Protein AF-A0A379T7H2-F1 (afdb_monomer)

Solvent-accessible surface area (backbone atoms only — not comparable to full-atom values): 5037 Å² total; per-residue (Å²): 144,58,79,64,72,81,72,51,96,65,94,83,78,87,78,90,64,96,57,85,53,50,70,49,72,58,90,96,44,75,48,80,47,44,61,64,63,51,49,54,52,51,52,51,55,51,50,55,56,61,68,69,50,55,66,68,60,52,52,53,49,52,52,52,52,50,52,51,50,52,55,49,53,54,57,63,70,77,105

pLDDT: mean 75.65, std 13.4, range [45.69, 93.06]

Sequence (79 aa):
MVLLMENWPGTFNLKYHQEQRFIMSCGDQIAEFSPEQFVETAVGVIKHHLDELPQDCRTISDNAINSLIDEWQTKTQTS

Mean predicted aligned error: 14.14 Å

Radius of gyration: 23.33 Å; Cα contacts (8 Å, |Δi|>4): 24; chains: 1; bounding box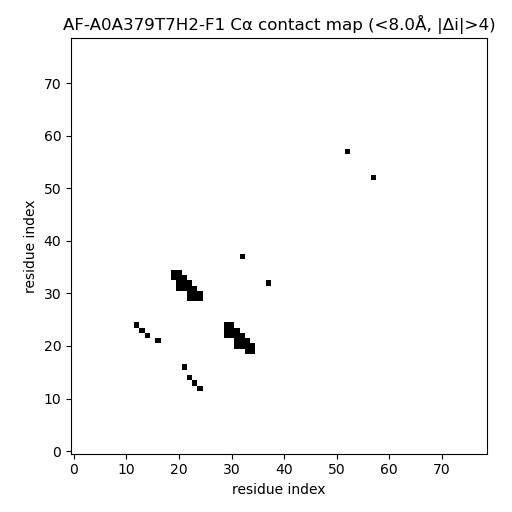: 54×27×59 Å

Nearest PDB structures (foldseek):
  7ldf-assembly1_A  TM=4.406E-01  e=2.160E+00  synthetic construct
  1fxk-assembly1_B  TM=3.696E-01  e=6.975E+00  Methanothermobacter thermautotrophicus
  2zqm-assembly1_A  TM=4.213E-01  e=9.660E+00  Thermococcus sp. JCM 11816

Organism: NCBI:txid59203

Secondary structure (DSSP, 8-state):
--TTTSS--S-------SSS-EEEEETTEEEEE-HHHHHHHHHHHHHHHHHTS-HHHHHHHHHHHHHHHHHHHHHHH--

Structure (mmCIF, N/CA/C/O backbone):
data_AF-A0A379T7H2-F1
#
_entry.id   AF-A0A379T7H2-F1
#
loop_
_atom_site.group_PDB
_atom_site.id
_atom_site.type_symbol
_atom_site.label_atom_id
_atom_site.label_alt_id
_atom_site.label_comp_id
_atom_site.label_asym_id
_atom_site.label_entity_id
_atom_site.label_seq_id
_atom_site.pdbx_PDB_ins_code
_atom_site.Cartn_x
_atom_site.Cartn_y
_atom_site.Cartn_z
_atom_site.occupancy
_atom_site.B_iso_or_equiv
_atom_site.auth_seq_id
_atom_site.auth_comp_id
_atom_site.auth_asym_id
_atom_site.auth_atom_id
_atom_site.pdbx_PDB_model_num
ATOM 1 N N . MET A 1 1 ? 28.029 3.565 2.296 1.00 45.69 1 MET A N 1
ATOM 2 C CA . MET A 1 1 ? 27.506 3.465 0.917 1.00 45.69 1 MET A CA 1
ATOM 3 C C . MET A 1 1 ? 28.675 3.246 -0.057 1.00 45.69 1 MET A C 1
ATOM 5 O O . MET A 1 1 ? 28.904 4.067 -0.925 1.00 45.69 1 MET A O 1
ATOM 9 N N . VAL A 1 2 ? 29.473 2.185 0.143 1.00 48.97 2 VAL A N 1
ATOM 10 C CA . VAL A 1 2 ? 30.764 1.977 -0.566 1.00 48.97 2 VAL A CA 1
ATOM 11 C C . VAL A 1 2 ? 30.780 0.661 -1.362 1.00 48.97 2 VAL A C 1
ATOM 13 O O . VAL A 1 2 ? 31.324 0.606 -2.456 1.00 48.97 2 VAL A O 1
ATOM 16 N N . LEU A 1 3 ? 30.058 -0.365 -0.896 1.00 51.59 3 LEU A N 1
ATOM 17 C CA . LEU A 1 3 ? 30.115 -1.729 -1.448 1.00 51.59 3 LEU A CA 1
ATOM 18 C C . LEU A 1 3 ? 29.566 -1.896 -2.880 1.00 51.59 3 LEU A C 1
ATOM 20 O O . LEU A 1 3 ? 29.957 -2.833 -3.573 1.00 51.59 3 LEU A O 1
ATOM 24 N N . LEU A 1 4 ? 28.668 -1.012 -3.333 1.00 52.47 4 LEU A N 1
ATOM 25 C CA . LEU A 1 4 ? 28.068 -1.092 -4.675 1.00 52.47 4 LEU A CA 1
ATOM 26 C C . LEU A 1 4 ? 28.949 -0.467 -5.766 1.00 52.47 4 LEU A C 1
ATOM 28 O O . LEU A 1 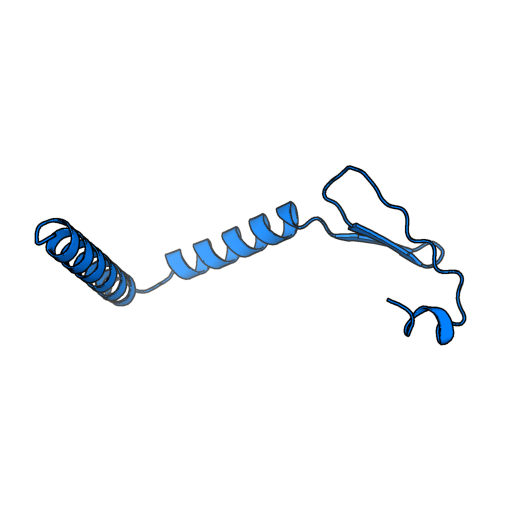4 ? 28.948 -0.961 -6.888 1.00 52.47 4 LEU A O 1
ATOM 32 N N . MET A 1 5 ? 29.723 0.580 -5.453 1.00 54.19 5 MET A N 1
ATOM 33 C CA . MET A 1 5 ? 30.595 1.228 -6.445 1.00 54.19 5 MET A CA 1
ATOM 34 C C . MET A 1 5 ? 31.824 0.381 -6.779 1.00 54.19 5 MET A C 1
ATOM 36 O O . MET A 1 5 ? 32.286 0.413 -7.912 1.00 54.19 5 MET A O 1
ATOM 40 N N . GLU A 1 6 ? 32.334 -0.399 -5.824 1.00 58.88 6 GLU A N 1
ATOM 41 C CA . GLU A 1 6 ? 33.540 -1.215 -6.027 1.00 58.88 6 GLU A CA 1
ATOM 42 C C . GLU A 1 6 ? 33.307 -2.436 -6.933 1.00 58.88 6 GLU A C 1
ATOM 44 O O . GLU A 1 6 ? 34.263 -2.990 -7.465 1.00 58.88 6 GLU A O 1
ATOM 49 N N . ASN A 1 7 ? 32.048 -2.844 -7.141 1.00 60.00 7 ASN A N 1
ATOM 50 C CA . ASN A 1 7 ? 31.704 -4.095 -7.826 1.00 60.00 7 ASN A CA 1
ATOM 51 C C . ASN A 1 7 ? 30.828 -3.913 -9.080 1.00 60.00 7 ASN A C 1
ATOM 53 O O . ASN A 1 7 ? 30.431 -4.910 -9.685 1.00 60.00 7 ASN A O 1
ATOM 57 N N . TRP A 1 8 ? 30.498 -2.679 -9.484 1.00 66.88 8 TRP A N 1
ATOM 58 C CA . TRP A 1 8 ? 29.620 -2.433 -10.634 1.00 66.88 8 TRP A CA 1
ATOM 59 C C . TRP A 1 8 ? 30.415 -2.043 -11.896 1.00 66.88 8 TRP A C 1
ATOM 61 O O . TRP A 1 8 ? 31.026 -0.976 -11.920 1.00 66.88 8 TRP A O 1
ATOM 71 N N . PRO A 1 9 ? 30.396 -2.852 -12.974 1.00 61.41 9 PRO A N 1
ATOM 72 C CA . PRO A 1 9 ? 31.225 -2.623 -14.165 1.00 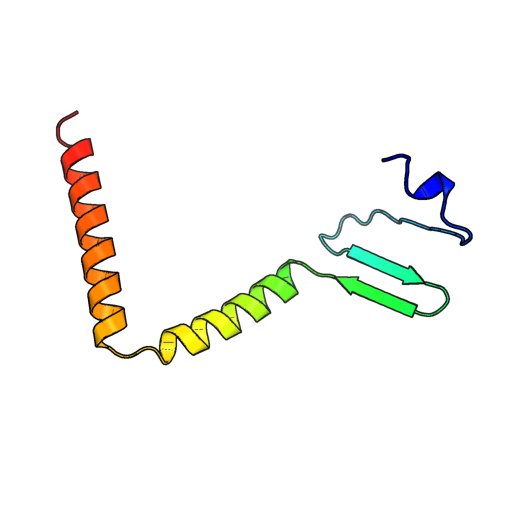61.41 9 PRO A CA 1
ATOM 73 C C . PRO A 1 9 ? 30.681 -1.550 -15.132 1.00 61.41 9 PRO A C 1
ATOM 75 O O . PRO A 1 9 ? 31.294 -1.299 -16.167 1.00 61.41 9 PRO A O 1
ATOM 78 N N . GLY A 1 10 ? 29.528 -0.933 -14.840 1.00 64.12 10 GLY A N 1
ATOM 79 C CA . GLY A 1 10 ? 28.881 0.073 -15.695 1.00 64.12 10 GLY A CA 1
ATOM 80 C C . GLY A 1 10 ? 29.011 1.515 -15.186 1.00 64.12 10 GLY A C 1
ATOM 81 O O . GLY A 1 10 ? 29.249 1.761 -14.007 1.00 64.12 10 GLY A O 1
ATOM 82 N N . THR A 1 11 ? 28.799 2.499 -16.066 1.00 58.97 11 THR A N 1
ATOM 83 C CA . THR A 1 11 ? 28.760 3.921 -15.686 1.00 58.97 11 THR A CA 1
ATOM 84 C C . THR A 1 11 ? 27.484 4.222 -14.892 1.00 58.97 11 THR A C 1
ATOM 86 O O . THR A 1 11 ? 26.400 4.327 -15.461 1.00 58.97 11 THR A O 1
ATOM 89 N N . PHE A 1 12 ? 27.597 4.350 -13.569 1.00 60.09 12 PHE A N 1
ATOM 90 C CA . PHE A 1 12 ? 26.481 4.711 -12.693 1.00 60.09 12 PHE A CA 1
ATOM 91 C C . PHE A 1 12 ? 26.405 6.236 -12.522 1.00 60.09 12 PHE A C 1
ATOM 93 O O . PHE A 1 12 ? 27.320 6.848 -11.976 1.00 60.09 12 PHE A O 1
ATOM 100 N N . ASN A 1 13 ? 25.313 6.852 -12.985 1.00 58.88 13 ASN A N 1
ATOM 101 C CA . ASN A 1 13 ? 25.040 8.279 -12.803 1.00 58.88 13 ASN A CA 1
ATOM 102 C C . ASN A 1 13 ? 23.814 8.461 -11.903 1.00 58.88 13 ASN A C 1
ATOM 104 O O . ASN A 1 13 ? 22.682 8.290 -12.353 1.00 58.88 13 ASN A O 1
ATOM 108 N N . LEU A 1 14 ? 24.036 8.843 -10.645 1.00 60.66 14 LEU A N 1
ATOM 109 C CA . LEU A 1 14 ? 22.967 9.241 -9.731 1.00 60.66 14 LEU A CA 1
ATOM 110 C C . LEU A 1 14 ? 22.810 10.763 -9.780 1.00 60.66 14 LEU A C 1
ATOM 112 O O . LEU A 1 14 ? 23.700 11.492 -9.341 1.00 60.66 14 LEU A O 1
ATOM 116 N N . LYS A 1 15 ? 21.693 11.253 -10.323 1.00 61.16 15 LYS A N 1
ATOM 117 C CA . LYS A 1 15 ? 21.347 12.681 -10.301 1.00 61.16 15 LYS A CA 1
ATOM 118 C C . LYS A 1 15 ? 20.340 12.936 -9.187 1.00 61.16 15 LYS A C 1
ATOM 120 O O . LYS A 1 15 ? 19.297 12.293 -9.136 1.00 61.16 15 LYS A O 1
ATOM 125 N N . TYR A 1 16 ? 20.664 13.868 -8.296 1.00 55.03 16 TYR A N 1
ATOM 126 C CA . TYR A 1 16 ? 19.757 14.295 -7.237 1.00 55.03 16 TYR A CA 1
ATOM 127 C C . TYR A 1 16 ? 18.860 15.414 -7.774 1.00 55.03 16 TYR A C 1
ATOM 129 O O . TYR A 1 16 ? 19.358 16.463 -8.185 1.00 55.03 16 TYR A O 1
ATOM 137 N N . HIS A 1 17 ? 17.551 15.182 -7.798 1.00 63.91 17 HIS A N 1
ATOM 138 C CA . HIS A 1 17 ? 16.550 16.171 -8.192 1.00 63.91 17 HIS A CA 1
ATOM 139 C C . HIS A 1 17 ? 15.831 16.689 -6.939 1.00 63.91 17 HIS A C 1
ATOM 141 O O . HIS A 1 17 ? 15.729 15.979 -5.944 1.00 63.91 17 HIS A O 1
ATOM 147 N N . GLN A 1 18 ? 15.365 17.941 -6.963 1.00 64.44 18 GLN A N 1
ATOM 148 C CA . GLN A 1 18 ? 14.606 18.517 -5.838 1.00 64.44 18 GLN A CA 1
ATOM 149 C C . GLN A 1 18 ? 13.153 18.025 -5.772 1.00 64.44 18 GLN A C 1
ATOM 151 O O . GLN A 1 18 ? 12.460 18.260 -4.788 1.00 64.44 18 GLN A O 1
ATOM 156 N N . GLU A 1 19 ? 12.689 17.351 -6.817 1.00 65.19 19 GLU A N 1
ATOM 157 C CA . GLU A 1 19 ? 11.378 16.718 -6.863 1.00 65.19 19 GLU A CA 1
ATOM 158 C C . GLU A 1 19 ? 11.411 15.401 -6.076 1.00 65.19 19 GLU A C 1
ATOM 160 O O . GLU A 1 19 ? 12.421 14.697 -6.097 1.00 65.19 19 GLU A O 1
ATOM 165 N N . GLN A 1 20 ? 10.311 15.026 -5.412 1.00 64.50 20 GLN A N 1
ATOM 166 C CA . GLN A 1 20 ? 10.193 13.747 -4.691 1.00 64.50 20 GLN A CA 1
ATOM 167 C C . GLN A 1 20 ? 10.008 12.560 -5.655 1.00 64.50 20 GLN A C 1
ATOM 169 O O . GLN A 1 20 ? 9.096 11.753 -5.513 1.00 64.50 20 GLN A O 1
ATOM 174 N N . ARG A 1 21 ? 10.848 12.471 -6.685 1.00 65.62 21 ARG A N 1
ATOM 175 C CA . ARG A 1 21 ? 10.786 11.455 -7.735 1.00 65.62 21 ARG A CA 1
ATOM 176 C C . ARG A 1 21 ? 12.175 10.876 -7.934 1.00 65.62 21 ARG A C 1
ATOM 178 O O . ARG A 1 21 ? 13.159 11.604 -8.046 1.00 65.62 21 ARG A O 1
ATOM 185 N N . PHE A 1 22 ? 12.257 9.556 -7.967 1.00 68.31 22 PHE A N 1
ATOM 186 C CA . PHE A 1 22 ? 13.500 8.839 -8.187 1.00 68.31 22 PHE A CA 1
ATOM 187 C C . PHE A 1 22 ? 13.565 8.434 -9.653 1.00 68.31 22 PHE A C 1
ATOM 189 O O . PHE A 1 22 ? 12.709 7.698 -10.136 1.00 68.31 22 PHE A O 1
ATOM 196 N N . ILE A 1 23 ? 14.582 8.916 -10.362 1.00 69.69 23 ILE A N 1
ATOM 197 C CA . ILE A 1 23 ? 14.805 8.575 -11.766 1.00 69.69 23 ILE A CA 1
ATOM 198 C C . ILE A 1 23 ? 16.030 7.668 -11.841 1.00 69.69 23 ILE A C 1
ATOM 200 O O . ILE A 1 23 ? 17.135 8.063 -11.466 1.00 69.69 23 ILE A O 1
ATOM 204 N N . MET A 1 24 ? 15.836 6.450 -12.336 1.00 65.94 24 MET A N 1
ATOM 205 C CA . MET A 1 24 ? 16.904 5.512 -12.660 1.00 65.94 24 MET A CA 1
ATOM 206 C C . MET A 1 24 ? 17.097 5.489 -14.177 1.00 65.94 24 MET A C 1
ATOM 208 O O . MET A 1 24 ? 16.127 5.382 -14.921 1.00 65.94 24 MET A O 1
ATOM 212 N N . SER A 1 25 ? 18.345 5.576 -14.641 1.00 69.88 25 SER A N 1
ATOM 213 C CA . SER A 1 25 ? 18.675 5.465 -16.067 1.00 69.88 25 SER A CA 1
ATOM 214 C C . SER A 1 25 ? 19.693 4.352 -16.314 1.00 69.88 25 SER A C 1
ATOM 216 O O . SER A 1 25 ? 20.654 4.207 -15.557 1.00 69.88 25 SER A O 1
ATOM 218 N N . CYS A 1 26 ? 19.472 3.551 -17.357 1.00 67.12 26 CYS A N 1
ATOM 219 C CA . CYS A 1 26 ? 20.370 2.493 -17.816 1.00 67.12 26 CYS A CA 1
ATOM 220 C C . CYS A 1 26 ? 20.423 2.502 -19.352 1.00 67.12 26 CYS A C 1
ATOM 222 O O . CYS A 1 26 ? 19.503 2.026 -20.015 1.00 67.12 26 CYS A O 1
ATOM 224 N N . GLY A 1 27 ? 21.485 3.081 -19.924 1.00 76.69 27 GLY A N 1
ATOM 225 C CA . GLY A 1 27 ? 21.551 3.335 -21.368 1.00 76.69 27 GLY A CA 1
ATOM 226 C C . GLY A 1 27 ? 20.401 4.243 -21.809 1.00 76.69 27 GLY A C 1
ATOM 227 O O . GLY A 1 27 ? 20.224 5.321 -21.246 1.00 76.69 27 GLY A O 1
ATOM 228 N N . ASP A 1 28 ? 19.592 3.767 -22.754 1.00 75.88 28 ASP A N 1
ATOM 229 C CA . ASP A 1 28 ? 18.404 4.474 -23.254 1.00 75.88 28 ASP A CA 1
ATOM 230 C C . ASP A 1 28 ? 17.134 4.203 -22.423 1.00 75.88 28 ASP A C 1
ATOM 232 O O . ASP A 1 28 ? 16.056 4.705 -22.741 1.00 75.88 28 ASP A O 1
ATOM 236 N N . GLN A 1 29 ? 17.227 3.393 -21.364 1.00 62.53 29 GLN A N 1
ATOM 237 C CA . GLN A 1 29 ? 16.092 3.081 -20.498 1.00 62.53 29 GLN A CA 1
ATOM 238 C C . GLN A 1 29 ? 16.023 4.059 -19.333 1.00 62.53 29 GLN A C 1
ATOM 240 O O . GLN A 1 29 ? 17.010 4.275 -18.628 1.00 62.53 29 GLN A O 1
ATOM 245 N N . ILE A 1 30 ? 14.832 4.606 -19.102 1.00 75.69 30 ILE A N 1
ATOM 246 C CA . ILE A 1 30 ? 14.527 5.462 -17.959 1.00 75.69 30 ILE A CA 1
ATOM 247 C C . ILE A 1 30 ? 13.378 4.815 -17.192 1.00 75.69 30 ILE A C 1
ATOM 249 O O . ILE A 1 30 ? 12.330 4.526 -17.765 1.00 75.69 30 ILE A O 1
ATOM 253 N N . ALA A 1 31 ? 13.586 4.591 -15.899 1.00 73.25 31 ALA A N 1
ATOM 254 C CA . ALA A 1 31 ? 12.553 4.179 -14.965 1.00 73.25 31 ALA A CA 1
ATOM 255 C C . ALA A 1 31 ? 12.318 5.308 -13.959 1.00 73.25 31 ALA A C 1
ATOM 257 O O . ALA A 1 31 ? 13.260 5.800 -13.333 1.00 73.25 31 ALA A O 1
ATOM 258 N N . GLU A 1 32 ? 11.061 5.712 -13.810 1.00 73.81 32 GLU A N 1
ATOM 259 C CA . GLU A 1 32 ? 10.630 6.719 -12.846 1.00 73.81 32 GLU A CA 1
ATOM 260 C C . GLU A 1 32 ? 9.881 6.032 -11.705 1.00 73.81 32 GLU A C 1
ATOM 262 O O . GLU A 1 32 ? 8.971 5.233 -11.927 1.00 73.81 32 GLU A O 1
ATOM 267 N N . PHE A 1 33 ? 10.271 6.348 -10.476 1.00 77.31 33 PHE A N 1
ATOM 268 C CA . PHE A 1 33 ? 9.557 5.962 -9.274 1.00 77.31 33 PHE A CA 1
ATOM 269 C C . PHE A 1 33 ? 9.100 7.221 -8.540 1.00 77.31 33 PHE A C 1
ATOM 271 O O . PHE A 1 33 ? 9.912 7.980 -8.007 1.00 77.31 33 PHE A O 1
ATOM 278 N N . SER A 1 34 ? 7.785 7.427 -8.506 1.00 80.00 34 SER A N 1
ATOM 279 C CA . SER A 1 34 ? 7.136 8.454 -7.697 1.00 80.00 34 SER A CA 1
ATOM 280 C C . SER A 1 34 ? 6.448 7.783 -6.502 1.00 80.00 34 SER A C 1
ATOM 282 O O . SER A 1 34 ? 5.479 7.041 -6.701 1.00 80.00 34 SER A O 1
ATOM 284 N N . PRO A 1 35 ? 6.923 8.012 -5.262 1.00 74.94 35 PRO A N 1
ATOM 285 C CA . PRO A 1 35 ? 6.288 7.478 -4.062 1.00 74.94 35 PRO A CA 1
ATOM 286 C C . PRO A 1 35 ? 4.819 7.888 -3.950 1.00 74.94 35 PRO A C 1
ATOM 288 O O . PRO A 1 35 ? 3.996 7.071 -3.555 1.00 74.94 35 PRO A O 1
A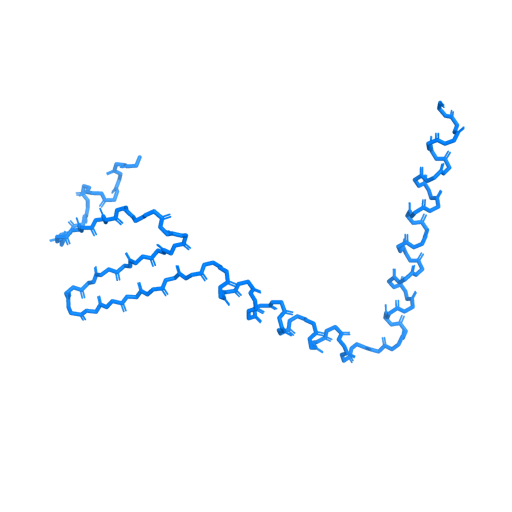TOM 291 N N . GLU A 1 36 ? 4.477 9.119 -4.337 1.00 80.50 36 GLU A N 1
ATOM 292 C CA . GLU A 1 36 ? 3.104 9.632 -4.286 1.00 80.50 36 GLU A CA 1
ATOM 293 C C . GLU A 1 36 ? 2.177 8.819 -5.195 1.00 80.50 36 GLU A C 1
ATOM 295 O O . GLU A 1 36 ? 1.162 8.302 -4.735 1.00 80.50 36 GLU A O 1
ATOM 300 N N . GLN A 1 37 ? 2.576 8.597 -6.451 1.00 77.00 37 GLN A N 1
ATOM 301 C CA . GLN A 1 37 ? 1.792 7.801 -7.406 1.00 77.00 37 GLN A CA 1
ATOM 302 C C . GLN A 1 37 ? 1.661 6.337 -6.968 1.00 77.00 37 GLN A C 1
ATOM 304 O O . GLN A 1 37 ? 0.608 5.715 -7.138 1.00 77.00 37 GLN A O 1
ATOM 309 N N . PHE A 1 38 ? 2.723 5.778 -6.383 1.00 80.75 38 PHE A N 1
ATOM 310 C CA . PHE A 1 38 ? 2.694 4.427 -5.833 1.00 80.75 38 PHE A CA 1
ATOM 311 C C . PHE A 1 38 ? 1.719 4.323 -4.652 1.00 80.75 38 PHE A C 1
ATOM 313 O O . PHE A 1 38 ? 0.897 3.406 -4.610 1.00 80.75 38 PHE A O 1
ATOM 320 N N . VAL A 1 39 ? 1.778 5.274 -3.715 1.00 84.12 39 VAL A N 1
ATOM 321 C CA . VAL A 1 39 ? 0.899 5.318 -2.540 1.00 84.12 39 VAL A CA 1
ATOM 322 C C . VAL A 1 39 ? -0.553 5.528 -2.955 1.00 84.12 39 VAL A C 1
ATOM 324 O O . VAL A 1 39 ? -1.409 4.793 -2.478 1.00 84.12 39 VAL A O 1
ATOM 327 N N . GLU A 1 40 ? -0.850 6.456 -3.866 1.00 85.19 40 GLU A N 1
ATOM 328 C CA . GLU A 1 40 ? -2.214 6.677 -4.363 1.00 85.19 40 GLU A CA 1
ATOM 329 C C . GLU A 1 40 ? -2.811 5.408 -4.977 1.00 85.19 40 GLU A C 1
ATOM 331 O O . GLU A 1 40 ? -3.936 5.020 -4.648 1.00 85.19 40 GLU A O 1
ATOM 336 N N . THR A 1 41 ? -2.031 4.716 -5.810 1.00 83.62 41 THR A N 1
ATOM 337 C CA . THR A 1 41 ? -2.453 3.462 -6.444 1.00 83.62 41 THR A CA 1
ATOM 338 C C . THR A 1 41 ? -2.707 2.374 -5.400 1.00 83.62 41 THR A C 1
ATOM 340 O O . THR A 1 41 ? -3.762 1.737 -5.407 1.00 83.62 41 THR A O 1
ATOM 343 N N . ALA A 1 42 ? -1.772 2.180 -4.465 1.00 83.88 42 ALA A N 1
ATOM 344 C CA . ALA A 1 42 ? -1.907 1.187 -3.402 1.00 83.88 42 ALA A CA 1
ATOM 345 C C . ALA A 1 42 ? -3.116 1.480 -2.500 1.00 83.88 42 ALA A C 1
ATOM 347 O O . ALA A 1 42 ? -3.886 0.575 -2.183 1.00 83.88 42 ALA A O 1
ATOM 348 N N . VAL A 1 43 ? -3.329 2.747 -2.137 1.00 87.44 43 VAL A N 1
ATOM 349 C CA . VAL A 1 43 ? -4.480 3.188 -1.341 1.00 87.44 43 VAL A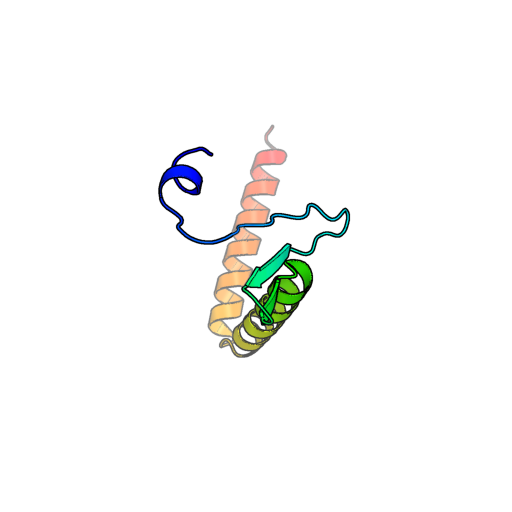 CA 1
ATOM 350 C C . VAL A 1 43 ? -5.787 2.921 -2.080 1.00 87.44 43 VAL A C 1
ATOM 352 O O . VAL A 1 43 ? -6.739 2.460 -1.454 1.00 87.44 43 VAL A O 1
ATOM 355 N N . GLY A 1 44 ? -5.846 3.167 -3.391 1.00 86.56 44 GLY A N 1
ATOM 356 C CA . GLY A 1 44 ? -7.025 2.868 -4.204 1.00 86.56 44 GLY A CA 1
ATOM 357 C C . GLY A 1 44 ? -7.393 1.382 -4.180 1.00 86.56 44 GLY A C 1
ATOM 358 O O . GLY A 1 44 ? -8.538 1.037 -3.894 1.00 86.56 44 GLY A O 1
ATOM 359 N N . VAL A 1 45 ? -6.410 0.504 -4.402 1.00 87.75 45 VAL A N 1
ATOM 360 C CA . VAL A 1 45 ? -6.604 -0.958 -4.381 1.00 87.75 45 VAL A CA 1
ATOM 361 C C . VAL A 1 45 ? -7.023 -1.448 -2.995 1.00 87.75 45 VAL A C 1
ATOM 363 O O . VAL A 1 45 ? -7.961 -2.231 -2.868 1.00 87.75 45 VAL A O 1
ATOM 366 N N . ILE A 1 46 ? -6.366 -0.960 -1.941 1.00 87.44 46 ILE A N 1
ATOM 367 C CA . ILE A 1 46 ? -6.699 -1.335 -0.564 1.00 87.44 46 ILE A CA 1
ATOM 368 C C . ILE A 1 46 ? -8.120 -0.887 -0.218 1.00 87.44 46 ILE A C 1
ATOM 370 O O . ILE A 1 46 ? -8.888 -1.687 0.307 1.00 87.44 46 ILE A O 1
ATOM 374 N N . LYS A 1 47 ? -8.498 0.358 -0.540 1.00 86.81 47 LYS A N 1
ATOM 375 C CA . LYS A 1 47 ? -9.858 0.864 -0.299 1.00 86.81 47 LYS A CA 1
ATOM 376 C C . LYS A 1 47 ? -10.907 0.015 -1.002 1.00 86.81 47 LYS A C 1
ATOM 378 O O . LYS A 1 47 ? -11.875 -0.368 -0.363 1.00 86.81 47 LYS A O 1
ATOM 383 N N . HIS A 1 48 ? -10.680 -0.330 -2.267 1.00 87.69 48 HIS A N 1
ATOM 384 C CA . HIS A 1 48 ? -11.601 -1.173 -3.021 1.00 87.69 48 HIS A CA 1
ATOM 385 C C . HIS A 1 48 ? -11.845 -2.523 -2.332 1.00 87.69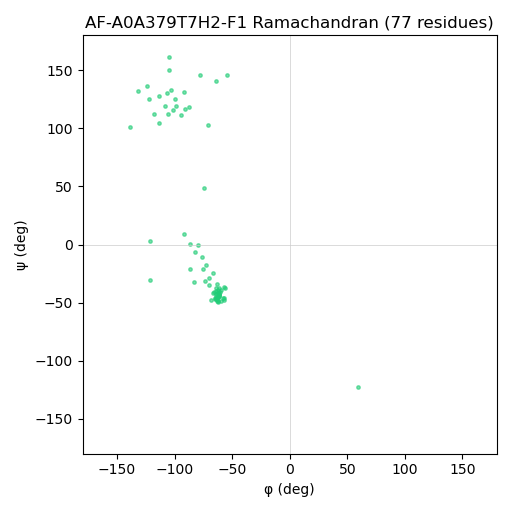 48 HIS A C 1
ATOM 387 O O . HIS A 1 48 ? -12.993 -2.899 -2.116 1.00 87.69 48 HIS A O 1
ATOM 393 N N . HIS A 1 49 ? -10.788 -3.211 -1.898 1.00 85.44 49 HIS A N 1
ATOM 394 C CA . HIS A 1 49 ? -10.937 -4.491 -1.200 1.00 85.44 49 HIS A CA 1
ATOM 395 C C . HIS A 1 49 ? -11.532 -4.359 0.203 1.00 85.44 49 HIS A C 1
ATOM 397 O O . HIS A 1 49 ? -12.288 -5.229 0.627 1.00 85.44 49 HIS A O 1
ATOM 403 N N . LEU A 1 50 ? -11.220 -3.279 0.924 1.00 83.50 50 LEU A N 1
ATOM 404 C CA . LEU A 1 50 ? -11.886 -2.969 2.190 1.00 83.50 50 LEU A CA 1
ATOM 405 C C . LEU A 1 50 ? -13.382 -2.712 1.976 1.00 83.50 50 LEU A C 1
ATOM 407 O O . LEU A 1 50 ? -14.193 -3.089 2.823 1.00 83.50 50 LEU A O 1
ATOM 411 N N . ASP A 1 51 ? -13.753 -2.120 0.840 1.00 84.62 51 ASP A N 1
ATOM 412 C CA . ASP A 1 51 ? -15.145 -1.858 0.511 1.00 84.62 51 ASP A CA 1
ATOM 413 C C . ASP A 1 51 ? -15.941 -3.139 0.207 1.00 84.62 51 ASP A C 1
ATOM 415 O O . ASP A 1 51 ? -17.135 -3.221 0.501 1.00 84.62 51 ASP A O 1
ATOM 419 N N . GLU A 1 52 ? -15.276 -4.175 -0.290 1.00 88.62 52 GLU A N 1
ATOM 420 C CA . GLU A 1 52 ? -15.872 -5.486 -0.562 1.00 88.62 52 GLU A CA 1
ATOM 421 C C . GLU A 1 52 ? -15.980 -6.389 0.677 1.00 88.62 52 GLU A C 1
ATOM 423 O O . GLU A 1 52 ? -16.581 -7.464 0.607 1.00 88.62 52 GLU A O 1
ATOM 428 N N . LEU A 1 53 ? -15.416 -5.982 1.821 1.00 87.31 53 LEU A N 1
ATOM 429 C CA . LEU A 1 53 ? -15.454 -6.805 3.026 1.00 87.31 53 LEU A CA 1
ATOM 430 C C . LEU A 1 53 ? -16.891 -7.016 3.531 1.00 87.31 53 LEU A C 1
ATOM 432 O O . LEU A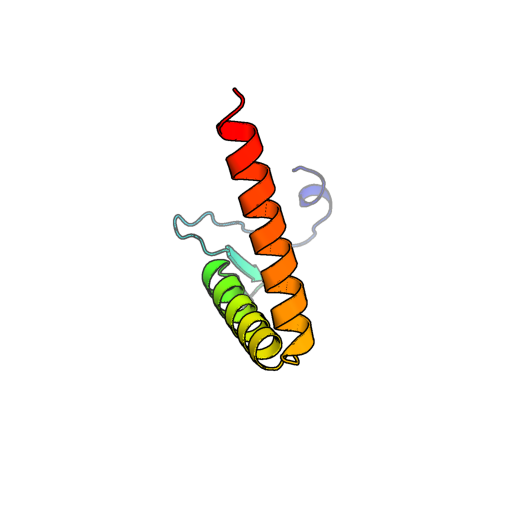 1 53 ? -17.677 -6.060 3.577 1.00 87.31 53 LEU A O 1
ATOM 436 N N . PRO A 1 54 ? -17.216 -8.236 4.006 1.00 91.00 54 PRO A N 1
ATOM 437 C CA . PRO A 1 54 ? -18.492 -8.518 4.646 1.00 91.00 54 PRO A CA 1
ATOM 438 C C . PRO A 1 54 ? -18.779 -7.569 5.809 1.00 91.00 54 PRO A C 1
ATOM 440 O O . PRO A 1 54 ? -17.879 -7.188 6.564 1.00 91.00 54 PRO A O 1
ATOM 443 N N . GLN A 1 55 ? -20.059 -7.246 5.994 1.00 86.25 55 GLN A N 1
ATOM 444 C CA . GLN A 1 55 ? -20.500 -6.329 7.044 1.00 86.25 55 GLN A CA 1
ATOM 445 C C . GLN A 1 55 ? -20.061 -6.787 8.442 1.00 86.25 55 GLN A C 1
ATOM 447 O O . GLN A 1 55 ? -19.650 -5.959 9.249 1.00 86.25 55 GLN A O 1
ATOM 452 N N . ASP A 1 56 ? -20.050 -8.096 8.698 1.00 88.81 56 ASP A N 1
ATOM 453 C CA . ASP A 1 56 ? -19.607 -8.667 9.973 1.00 88.81 56 ASP A CA 1
ATOM 454 C C . ASP A 1 56 ? -18.145 -8.308 10.289 1.00 88.81 56 ASP A C 1
ATOM 456 O O . ASP A 1 56 ? -17.814 -7.967 11.424 1.00 88.81 56 ASP A O 1
ATOM 460 N N . CYS A 1 57 ? -17.268 -8.311 9.278 1.00 86.25 57 CYS A N 1
ATOM 461 C CA . CYS A 1 57 ? -15.870 -7.910 9.435 1.00 86.25 57 CYS A CA 1
ATOM 462 C C . CYS A 1 57 ? -15.748 -6.419 9.771 1.00 86.25 57 CYS A C 1
ATOM 464 O O . CYS A 1 57 ? -14.952 -6.049 10.636 1.00 86.25 57 CYS A O 1
ATOM 466 N N . ARG A 1 58 ? -16.560 -5.570 9.126 1.00 83.12 58 ARG A N 1
ATOM 467 C CA . ARG A 1 58 ? -16.611 -4.129 9.415 1.00 83.12 58 ARG A CA 1
ATOM 468 C C . ARG A 1 58 ? -17.080 -3.878 10.846 1.00 83.12 58 ARG A C 1
ATOM 470 O O . ARG A 1 58 ? -16.414 -3.166 11.583 1.00 83.12 58 ARG A O 1
ATOM 477 N N . THR A 1 59 ? -18.141 -4.555 11.280 1.00 89.00 59 THR A N 1
ATOM 478 C CA . THR A 1 59 ? -18.670 -4.438 12.645 1.00 89.00 59 THR A CA 1
ATOM 479 C C . THR A 1 59 ? -17.664 -4.882 13.708 1.00 89.00 59 THR A C 1
ATOM 481 O O . THR A 1 59 ? -17.535 -4.217 14.733 1.00 89.00 59 THR A O 1
ATOM 484 N N . ILE A 1 60 ? -16.912 -5.966 13.480 1.00 91.69 60 ILE A N 1
ATOM 485 C CA . ILE A 1 60 ? -15.839 -6.385 14.399 1.00 91.69 60 ILE A CA 1
ATOM 486 C C . ILE A 1 60 ? -14.756 -5.303 14.494 1.00 91.69 60 ILE A C 1
ATOM 488 O O . ILE A 1 60 ? -14.320 -4.968 15.596 1.00 91.69 60 ILE A O 1
ATOM 492 N N . SER A 1 61 ? -14.347 -4.744 13.352 1.00 88.56 61 SER A N 1
ATOM 493 C CA . SER A 1 61 ? -13.350 -3.674 13.296 1.00 88.56 61 SER A CA 1
ATOM 494 C C . SER A 1 61 ? -13.826 -2.414 14.025 1.00 88.56 61 SER A C 1
ATOM 496 O O . SER A 1 61 ? -13.103 -1.886 14.868 1.00 88.56 61 SER A O 1
ATOM 498 N N . ASP A 1 62 ? -15.052 -1.961 13.758 1.00 90.00 62 ASP A N 1
ATOM 499 C CA . ASP A 1 62 ? -15.640 -0.775 14.387 1.00 90.00 62 ASP A CA 1
ATOM 500 C C . ASP A 1 62 ? -15.752 -0.948 15.906 1.00 90.00 62 ASP A C 1
ATOM 502 O O . ASP A 1 62 ? -15.384 -0.055 16.669 1.00 90.00 62 ASP A O 1
ATOM 506 N N . ASN A 1 63 ? -16.186 -2.123 16.369 1.00 92.06 63 ASN A N 1
ATOM 507 C CA . ASN A 1 63 ? -16.284 -2.425 17.797 1.00 92.06 63 ASN A CA 1
ATOM 508 C C . ASN A 1 63 ? -14.914 -2.416 18.489 1.00 92.06 63 ASN A C 1
ATOM 510 O O . ASN A 1 63 ? -14.795 -1.905 19.604 1.00 92.06 63 ASN A O 1
ATOM 514 N N . ALA A 1 64 ? -13.878 -2.953 17.839 1.00 91.56 64 ALA A N 1
ATOM 515 C CA . ALA A 1 64 ? -12.518 -2.943 18.370 1.00 91.56 64 ALA A CA 1
ATOM 516 C C . ALA A 1 64 ? -11.945 -1.519 18.444 1.00 91.56 64 ALA A C 1
ATOM 518 O O . ALA A 1 64 ? -11.337 -1.155 19.450 1.00 91.56 64 ALA A O 1
ATOM 519 N N . ILE A 1 65 ? -12.179 -0.697 17.415 1.00 92.69 65 ILE A N 1
ATOM 520 C CA . ILE A 1 65 ? -11.758 0.711 17.392 1.00 92.69 65 ILE A CA 1
ATOM 521 C C . ILE A 1 65 ? -12.473 1.507 18.486 1.00 92.69 65 ILE A C 1
ATOM 523 O O . ILE A 1 65 ? -11.815 2.222 19.237 1.00 92.69 65 ILE A O 1
ATOM 527 N N . ASN A 1 66 ? -13.792 1.359 18.619 1.00 93.06 66 ASN A N 1
ATOM 528 C CA . ASN A 1 66 ? -14.559 2.047 19.658 1.00 93.06 66 ASN A CA 1
ATOM 529 C C . ASN A 1 66 ? -14.092 1.640 21.060 1.00 93.06 66 ASN A C 1
ATOM 531 O O . ASN A 1 66 ? -13.855 2.503 21.897 1.00 93.06 66 ASN A O 1
ATOM 535 N N . SER A 1 67 ? -13.833 0.347 21.280 1.00 91.75 67 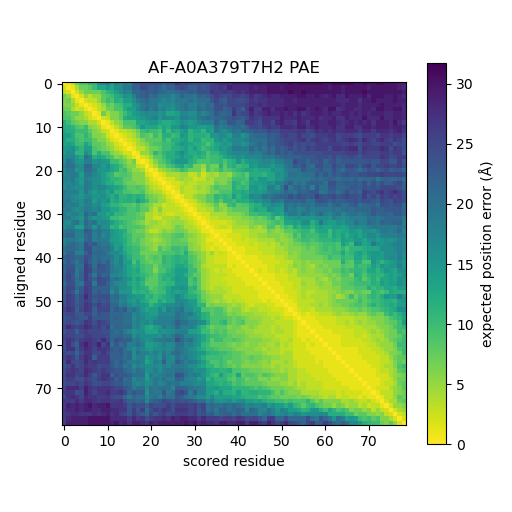SER A N 1
ATOM 536 C CA . SER A 1 67 ? -13.289 -0.146 22.553 1.00 91.75 67 SER A CA 1
ATOM 537 C C . SER A 1 67 ? -11.920 0.470 22.867 1.00 91.75 67 SER A C 1
ATOM 539 O O . SER A 1 67 ? -11.663 0.876 23.997 1.00 91.75 67 SER A O 1
ATOM 541 N N . LEU A 1 68 ? -11.049 0.600 21.860 1.00 91.94 68 LEU A N 1
ATOM 542 C CA . LEU A 1 68 ? -9.751 1.259 22.009 1.00 91.94 68 LEU A CA 1
ATOM 543 C C . LEU A 1 68 ? -9.906 2.750 22.359 1.00 91.94 68 LEU A C 1
ATOM 545 O O . LEU A 1 68 ? -9.176 3.260 23.208 1.00 91.94 68 LEU A O 1
ATOM 549 N N . ILE A 1 69 ? -10.838 3.453 21.711 1.00 92.81 69 ILE A N 1
ATOM 550 C CA . ILE A 1 69 ? -11.125 4.870 21.983 1.00 92.81 69 ILE A CA 1
ATOM 551 C C . ILE A 1 69 ? -11.624 5.043 23.421 1.00 92.81 69 ILE A C 1
ATOM 553 O O . ILE A 1 69 ? -11.120 5.913 24.135 1.00 92.81 69 ILE A O 1
ATOM 557 N N . ASP A 1 70 ? -12.545 4.191 23.866 1.00 92.38 70 ASP A N 1
ATOM 558 C CA . ASP A 1 70 ? -13.094 4.218 25.223 1.00 92.38 70 ASP A CA 1
ATOM 559 C C . ASP A 1 70 ? -12.004 3.953 26.278 1.00 92.38 70 ASP A C 1
ATOM 561 O O . ASP A 1 70 ? -11.901 4.664 27.283 1.00 92.38 70 ASP A O 1
ATOM 565 N N . GLU A 1 71 ? -11.116 2.983 26.034 1.00 90.62 71 GLU A N 1
ATOM 566 C CA . GLU A 1 71 ? -9.948 2.718 26.888 1.00 90.62 71 GLU A CA 1
ATOM 567 C C . GLU A 1 71 ? -8.981 3.906 26.961 1.00 90.62 71 GLU A C 1
ATOM 569 O O . GLU A 1 71 ? -8.387 4.181 28.008 1.00 90.62 71 GLU A O 1
ATOM 574 N N . TRP A 1 72 ? -8.789 4.613 25.850 1.00 89.69 72 TRP A N 1
ATOM 575 C CA . TRP A 1 72 ? -7.947 5.803 25.818 1.00 89.69 72 TRP A CA 1
ATOM 576 C C . TRP A 1 72 ? -8.566 6.947 26.615 1.00 89.69 72 TRP A C 1
ATOM 578 O O . TRP A 1 72 ? -7.886 7.541 27.452 1.00 89.69 72 TRP A O 1
ATOM 588 N N . GLN A 1 73 ? -9.855 7.223 26.403 1.00 86.00 73 GLN A N 1
ATOM 589 C CA . GLN A 1 73 ? -10.571 8.295 27.092 1.00 86.00 73 GLN A CA 1
ATOM 590 C C . GLN A 1 73 ? -10.607 8.072 28.603 1.00 86.00 73 GLN A C 1
ATOM 592 O O . GLN A 1 73 ? -10.315 8.996 29.368 1.00 86.00 73 GLN A O 1
ATOM 597 N N . THR A 1 74 ? -10.886 6.841 29.032 1.00 82.19 74 THR A N 1
ATOM 598 C CA . THR A 1 74 ? -10.883 6.468 30.451 1.00 82.19 74 THR A CA 1
ATOM 599 C C . THR A 1 74 ? -9.506 6.657 31.088 1.00 82.19 74 THR A C 1
ATOM 601 O O . THR A 1 74 ? -9.423 7.281 32.144 1.00 82.19 74 THR A O 1
ATOM 604 N N . LYS A 1 75 ? -8.416 6.243 30.424 1.00 79.31 75 LYS A N 1
ATOM 605 C CA . LYS A 1 75 ? -7.039 6.470 30.911 1.00 79.31 75 LYS A CA 1
ATOM 606 C C . LYS A 1 75 ? -6.678 7.951 31.033 1.00 79.31 75 LYS A C 1
ATOM 608 O O . LYS A 1 75 ? -6.014 8.327 31.996 1.00 79.31 75 LYS A O 1
ATOM 613 N N . THR A 1 76 ? -7.117 8.791 30.097 1.00 66.38 76 THR A N 1
ATOM 614 C CA . THR A 1 76 ? -6.856 10.242 30.144 1.00 66.38 76 THR A CA 1
ATOM 615 C C .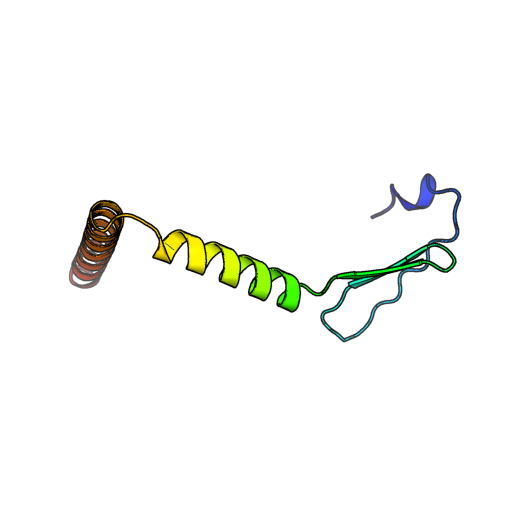 THR A 1 76 ? -7.699 11.006 31.167 1.00 66.38 76 THR A C 1
ATOM 617 O O . THR A 1 76 ? -7.301 12.096 31.556 1.00 66.38 76 THR A O 1
ATOM 620 N N . GLN A 1 77 ? -8.840 10.472 31.614 1.00 60.09 77 GLN A N 1
ATOM 621 C CA . GLN A 1 77 ? -9.692 11.118 32.626 1.00 60.09 77 GLN A CA 1
ATOM 622 C C . GLN A 1 77 ? -9.283 10.783 34.068 1.00 60.09 77 GLN A C 1
ATOM 624 O O . GLN A 1 77 ? -9.623 11.520 34.989 1.00 60.09 77 GLN A O 1
ATOM 629 N N . THR A 1 78 ? -8.562 9.681 34.278 1.00 57.31 78 THR A N 1
ATOM 630 C CA . THR A 1 78 ? -8.062 9.250 35.595 1.00 57.31 78 THR A CA 1
ATOM 631 C C . THR A 1 78 ? -6.657 9.761 35.938 1.00 57.31 78 THR A C 1
ATOM 633 O O . THR A 1 78 ? -6.080 9.294 36.921 1.00 57.31 78 THR A O 1
ATOM 636 N N . SER A 1 79 ? -6.094 10.678 35.144 1.00 50.25 79 SER A N 1
ATOM 637 C CA . SER A 1 79 ? -4.726 11.186 35.298 1.00 50.25 79 SER A CA 1
ATOM 638 C C . SER A 1 79 ? -4.656 12.690 35.524 1.00 50.25 79 SER A C 1
ATOM 640 O O . SER A 1 79 ? -5.603 13.405 35.136 1.00 50.25 79 SER A O 1
#

Foldseek 3Di:
DPVVVVPDPDDADADDDPDQKGWGDDPPDIDIDRPVVVVVVVVVVVVVVVVVDDPVVVVVVVVVVVVVVVVVVVVVVVD